Protein AF-A0AAW5U3N5-F1 (afdb_monomer_lite)

Secondary structure (DSSP, 8-state):
-PPP-PPPPPP-HHHHHHHHHHHHHHHT--HHHHHHHHHHHHHHHHHHHHHHHH--

pLDDT: mean 86.12, std 9.14, range [55.69, 94.56]

Foldseek 3Di:
DDDPDDPDDDDDDPRVVVVVVVVVVVVPDDPVNVVVVVVVVVVVVVVVVVVVVVVD

Organism: NCBI:txid165179

Radius of gyration: 17.52 Å; chains: 1; bounding box: 42×32×34 Å

Structure (mmCIF, N/CA/C/O backbone):
data_AF-A0AAW5U3N5-F1
#
_entry.id   AF-A0AAW5U3N5-F1
#
loop_
_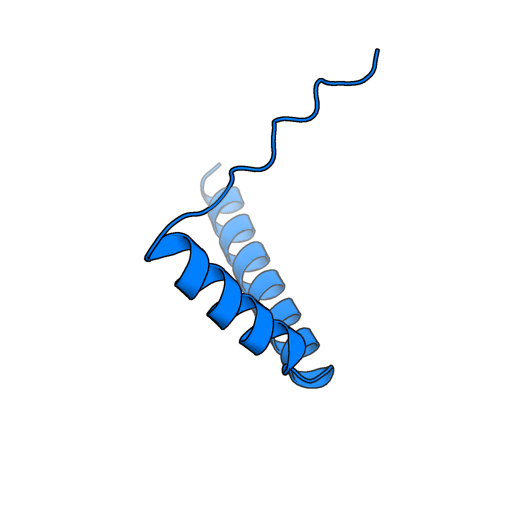atom_site.group_PDB
_atom_site.id
_atom_site.type_symbol
_atom_site.label_atom_id
_atom_site.label_alt_id
_atom_site.label_comp_id
_atom_site.label_asym_id
_atom_site.label_entity_id
_atom_site.label_seq_id
_atom_site.pdbx_PDB_ins_code
_atom_site.Cartn_x
_atom_site.Cartn_y
_atom_site.Cartn_z
_atom_site.occupancy
_atom_site.B_iso_or_equiv
_atom_site.auth_seq_id
_atom_site.auth_comp_id
_atom_site.auth_asym_id
_atom_site.auth_atom_id
_atom_site.pdbx_PDB_model_num
ATOM 1 N N . MET A 1 1 ? -6.448 24.667 -20.327 1.00 66.12 1 MET A N 1
ATOM 2 C CA . MET A 1 1 ? -7.511 23.644 -20.439 1.00 66.12 1 MET A CA 1
ATOM 3 C C . MET A 1 1 ? -7.317 22.649 -19.307 1.00 66.12 1 MET A C 1
ATOM 5 O O . MET A 1 1 ? -6.200 22.165 -19.155 1.00 66.12 1 MET A O 1
ATOM 9 N N . ALA A 1 2 ? -8.329 22.406 -18.469 1.00 76.75 2 ALA A N 1
ATOM 10 C CA . ALA A 1 2 ? -8.226 21.373 -17.439 1.00 76.75 2 ALA A CA 1
ATOM 11 C C . ALA A 1 2 ? -8.084 20.009 -18.127 1.00 76.75 2 ALA A C 1
ATOM 13 O O . ALA A 1 2 ? -8.822 19.712 -19.067 1.00 76.75 2 ALA A O 1
ATOM 14 N N . ARG A 1 3 ? -7.105 19.201 -17.707 1.00 74.25 3 ARG A N 1
ATOM 15 C CA . ARG A 1 3 ? -7.016 17.814 -18.175 1.00 74.25 3 ARG A CA 1
ATOM 16 C C . ARG A 1 3 ? -8.275 17.080 -17.691 1.00 74.25 3 ARG A C 1
ATOM 18 O O . ARG A 1 3 ? -8.636 17.288 -16.531 1.00 74.25 3 ARG A O 1
ATOM 25 N N . PRO A 1 4 ? -8.930 16.244 -18.517 1.00 76.88 4 PRO A N 1
ATOM 26 C CA . PRO A 1 4 ? -10.041 15.426 -18.049 1.00 76.88 4 PRO A CA 1
ATOM 27 C C . PRO A 1 4 ? -9.570 14.593 -16.859 1.00 76.88 4 PRO A C 1
ATOM 29 O O . PRO A 1 4 ? -8.578 13.864 -16.958 1.00 76.88 4 PRO A O 1
ATOM 32 N N . ILE A 1 5 ? -10.240 14.741 -15.719 1.00 73.12 5 ILE A N 1
ATOM 33 C CA . ILE A 1 5 ? -9.994 13.887 -14.563 1.00 73.12 5 ILE A CA 1
ATOM 34 C C . ILE A 1 5 ? -10.515 12.512 -14.977 1.00 73.12 5 ILE A C 1
ATOM 36 O O . ILE A 1 5 ? -11.707 12.362 -15.234 1.00 73.12 5 ILE A O 1
ATOM 40 N N . LYS A 1 6 ? -9.620 11.526 -15.122 1.00 73.62 6 LYS A N 1
ATOM 41 C CA . LYS A 1 6 ? -10.041 10.129 -15.295 1.00 73.62 6 LYS A CA 1
ATOM 42 C C . LYS A 1 6 ? -10.962 9.786 -14.130 1.00 73.62 6 LYS A C 1
ATOM 44 O O . LYS A 1 6 ? -10.585 10.030 -12.984 1.00 73.62 6 LYS A O 1
ATOM 49 N N . GLU A 1 7 ? -12.137 9.242 -14.428 1.00 77.44 7 GLU A N 1
ATOM 50 C CA . GLU A 1 7 ? -13.067 8.799 -13.395 1.00 77.44 7 GLU A CA 1
ATOM 51 C C . GLU A 1 7 ? -12.346 7.844 -12.443 1.00 77.44 7 GLU A C 1
ATOM 53 O O . GLU A 1 7 ? -11.631 6.930 -12.872 1.00 77.44 7 GLU A O 1
ATOM 58 N N . THR A 1 8 ? -12.485 8.089 -11.141 1.00 78.56 8 THR A N 1
ATOM 59 C CA . THR A 1 8 ? -11.975 7.162 -10.136 1.00 78.56 8 THR A CA 1
ATOM 60 C C . THR A 1 8 ? -12.741 5.852 -10.280 1.00 78.56 8 THR A C 1
ATOM 62 O O . THR A 1 8 ? -13.971 5.870 -10.188 1.00 78.56 8 THR A O 1
ATOM 65 N N . PRO A 1 9 ? -12.056 4.723 -10.514 1.00 81.19 9 PRO A N 1
ATOM 66 C CA . PRO A 1 9 ? -12.734 3.456 -10.721 1.00 81.19 9 PRO A CA 1
ATOM 67 C C . PRO A 1 9 ? -13.502 3.065 -9.456 1.00 81.19 9 PRO A C 1
ATOM 69 O O . PRO A 1 9 ? -12.923 2.992 -8.372 1.00 81.19 9 PRO A O 1
ATOM 72 N N . ILE A 1 10 ? -14.800 2.792 -9.600 1.00 84.38 10 ILE A N 1
ATOM 73 C CA . ILE A 1 10 ? -15.607 2.234 -8.513 1.00 84.38 10 ILE A CA 1
ATOM 74 C C . ILE A 1 10 ? -15.201 0.769 -8.349 1.00 84.38 10 ILE A C 1
ATOM 76 O O . ILE A 1 10 ? -15.311 -0.031 -9.281 1.00 84.38 10 ILE A O 1
ATOM 80 N N . LEU A 1 11 ? -14.684 0.427 -7.171 1.00 89.19 11 LEU A N 1
ATOM 81 C CA . LEU A 1 11 ? -14.279 -0.937 -6.852 1.00 89.19 11 LEU A CA 1
ATOM 82 C C . LEU A 1 11 ? -15.497 -1.750 -6.406 1.00 89.19 11 LEU A C 1
ATOM 84 O O . LEU A 1 11 ? -16.332 -1.266 -5.648 1.00 89.19 11 LEU A O 1
ATOM 88 N N . TYR A 1 12 ? -15.562 -3.014 -6.825 1.00 92.31 12 TYR A N 1
ATOM 89 C CA . TYR A 1 12 ? -16.641 -3.931 -6.453 1.00 92.31 12 TYR A CA 1
ATOM 90 C C . TYR A 1 12 ? -16.101 -5.252 -5.894 1.00 92.31 12 TYR A C 1
ATOM 92 O O . TYR A 1 12 ? -14.974 -5.675 -6.180 1.00 92.31 12 TYR A O 1
ATOM 100 N N . GLY A 1 13 ? -16.932 -5.929 -5.098 1.00 93.69 13 GLY A N 1
ATOM 101 C CA . GLY A 1 13 ? -16.681 -7.284 -4.609 1.00 93.69 13 GLY A CA 1
ATOM 102 C C . GLY A 1 13 ? -15.349 -7.42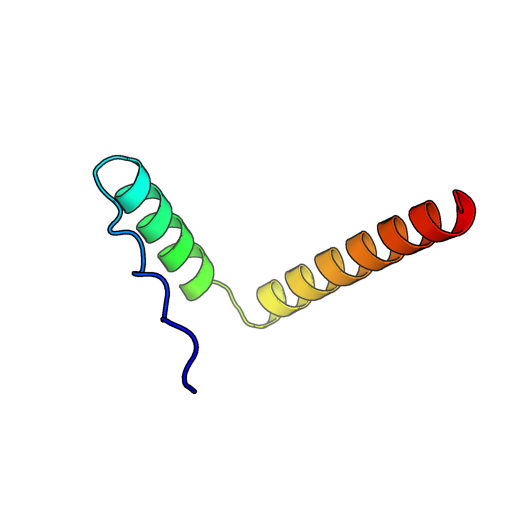7 -3.868 1.00 93.69 13 GLY A C 1
ATOM 103 O O . GLY A 1 13 ? -15.076 -6.722 -2.900 1.00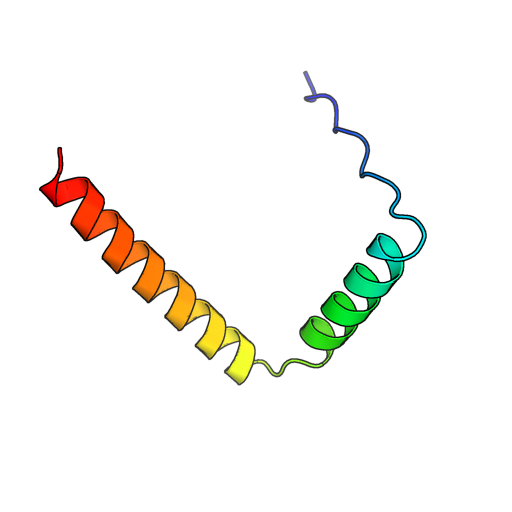 93.69 13 GLY A O 1
ATOM 104 N N . LYS A 1 14 ? -14.503 -8.361 -4.321 1.00 92.81 14 LYS A N 1
ATOM 105 C CA . LYS A 1 14 ? -13.210 -8.663 -3.679 1.00 92.81 14 LYS A CA 1
ATOM 106 C C . LYS A 1 14 ? -12.213 -7.501 -3.746 1.00 92.81 14 LYS A C 1
ATOM 108 O O . LYS A 1 14 ? -11.383 -7.382 -2.853 1.00 92.81 14 LYS A O 1
ATOM 113 N N . ALA A 1 15 ? -12.273 -6.675 -4.791 1.00 90.69 15 ALA A N 1
ATOM 114 C CA . ALA A 1 15 ? -11.363 -5.542 -4.942 1.00 90.69 15 ALA A CA 1
ATOM 115 C C . ALA A 1 15 ? -11.694 -4.422 -3.947 1.00 90.69 15 ALA A C 1
ATOM 117 O O . ALA A 1 15 ? -10.783 -3.871 -3.339 1.00 90.69 15 ALA A O 1
ATOM 118 N N . ALA A 1 16 ? -12.987 -4.154 -3.731 1.00 93.00 16 ALA A N 1
ATOM 119 C CA . ALA A 1 16 ? -13.443 -3.189 -2.732 1.00 93.00 16 ALA A CA 1
ATOM 120 C C . ALA A 1 16 ? -12.997 -3.588 -1.317 1.00 93.00 16 ALA A C 1
ATOM 122 O O . ALA A 1 16 ? -12.391 -2.786 -0.618 1.00 93.00 16 ALA A O 1
ATOM 123 N N . ARG A 1 17 ? -13.184 -4.862 -0.944 1.00 94.19 17 ARG A N 1
ATOM 124 C CA . ARG A 1 17 ? -12.778 -5.375 0.378 1.00 94.19 17 ARG A CA 1
ATOM 125 C C . ARG A 1 17 ? -11.281 -5.221 0.644 1.00 94.19 17 ARG A C 1
ATOM 127 O O . ARG A 1 17 ? -10.893 -4.715 1.685 1.00 94.19 17 ARG A O 1
ATOM 134 N N . LYS A 1 18 ? -10.439 -5.594 -0.325 1.00 94.25 18 LYS A N 1
ATOM 135 C CA . LYS A 1 18 ? -8.980 -5.425 -0.207 1.00 94.25 18 LYS A CA 1
ATOM 136 C C . LYS A 1 18 ? -8.577 -3.963 -0.040 1.00 94.25 18 LYS A C 1
ATOM 138 O O . LYS A 1 18 ? -7.632 -3.666 0.679 1.00 94.25 18 LYS A O 1
ATOM 143 N N . PHE A 1 19 ? -9.264 -3.062 -0.736 1.00 92.44 19 PHE A N 1
ATOM 144 C CA . PHE A 1 19 ? -8.992 -1.637 -0.629 1.00 92.44 19 PHE A CA 1
ATOM 145 C C . PHE A 1 19 ? -9.339 -1.103 0.765 1.00 92.44 19 PHE A C 1
ATOM 147 O O . PHE A 1 19 ? -8.525 -0.400 1.355 1.00 92.44 19 PHE A O 1
ATOM 154 N N . GLU A 1 20 ? -10.490 -1.491 1.320 1.00 92.94 20 GLU A N 1
ATOM 155 C CA . GLU A 1 20 ? -10.879 -1.144 2.693 1.00 92.94 20 GLU A CA 1
ATOM 156 C C . GLU A 1 20 ? -9.896 -1.701 3.736 1.00 92.94 20 GLU A C 1
ATOM 158 O O . GLU A 1 20 ? -9.476 -0.974 4.635 1.00 92.94 20 GLU A O 1
ATOM 163 N N . GLU A 1 21 ? -9.472 -2.960 3.593 1.00 94.56 21 GLU A N 1
ATOM 164 C CA . GLU A 1 21 ? -8.484 -3.593 4.480 1.00 94.56 21 GLU A CA 1
ATOM 165 C C . GLU A 1 21 ? -7.134 -2.851 4.461 1.00 94.56 21 GLU A C 1
ATOM 167 O O . GLU A 1 21 ? -6.561 -2.554 5.513 1.00 94.56 21 GLU A O 1
ATOM 172 N N . GLU A 1 22 ? -6.630 -2.500 3.274 1.00 92.44 22 GLU A N 1
ATOM 173 C CA . GLU A 1 22 ? -5.383 -1.737 3.141 1.00 92.44 22 GLU A CA 1
ATOM 174 C C . GLU A 1 22 ? -5.530 -0.296 3.651 1.00 92.44 22 GLU A C 1
ATOM 176 O O . GLU A 1 22 ? -4.602 0.227 4.272 1.00 92.44 22 GLU A O 1
ATOM 181 N N . MET A 1 23 ? -6.691 0.341 3.463 1.00 91.75 23 MET A N 1
ATOM 182 C CA . MET A 1 23 ? -6.968 1.657 4.047 1.00 91.75 23 MET A CA 1
ATOM 183 C C . MET A 1 23 ? -6.873 1.620 5.571 1.00 91.75 23 MET A C 1
ATOM 185 O O . MET A 1 23 ? -6.119 2.401 6.152 1.00 91.75 23 MET A O 1
ATOM 189 N N . GLN A 1 24 ? -7.563 0.674 6.214 1.00 93.31 24 GLN A N 1
ATOM 190 C CA . GLN A 1 24 ? -7.527 0.521 7.670 1.00 93.31 24 GLN A CA 1
ATOM 191 C C . GLN A 1 24 ? -6.106 0.252 8.170 1.00 93.31 24 GLN A C 1
ATOM 193 O O . GLN A 1 24 ? -5.662 0.828 9.164 1.00 93.31 24 GLN A O 1
ATOM 198 N N . ARG A 1 25 ? -5.345 -0.585 7.458 1.00 92.62 25 ARG A N 1
ATOM 199 C CA . ARG A 1 25 ? -3.942 -0.858 7.783 1.00 92.62 25 ARG A CA 1
ATOM 200 C C . ARG A 1 25 ? -3.075 0.403 7.737 1.00 92.62 25 ARG A C 1
ATOM 202 O O . ARG A 1 25 ? -2.220 0.587 8.602 1.00 92.62 25 ARG A O 1
ATOM 209 N N . VAL A 1 26 ? -3.266 1.261 6.735 1.00 88.88 26 VAL A N 1
ATOM 210 C CA . VAL A 1 26 ? -2.515 2.518 6.590 1.00 88.88 26 VAL A CA 1
ATOM 211 C C . VAL A 1 26 ? -2.934 3.548 7.640 1.00 88.88 26 VAL A C 1
ATOM 213 O O . VAL A 1 26 ? -2.067 4.242 8.184 1.00 88.88 26 VAL A O 1
ATOM 216 N N . GLU A 1 27 ? -4.227 3.647 7.949 1.00 88.50 27 GLU A N 1
ATOM 217 C CA . GLU A 1 27 ? -4.761 4.540 8.985 1.00 88.50 27 GLU A CA 1
ATOM 218 C C . GLU A 1 27 ? -4.236 4.179 10.374 1.00 88.50 27 GLU A C 1
ATOM 220 O O . GLU A 1 27 ? -3.765 5.065 11.088 1.00 88.50 27 GLU A O 1
ATOM 225 N N . ASN A 1 28 ? -4.199 2.885 10.700 1.00 91.00 28 ASN A N 1
ATOM 226 C CA . ASN A 1 28 ? -3.697 2.370 11.976 1.00 91.00 28 ASN A CA 1
ATOM 227 C C . ASN A 1 28 ? -2.168 2.463 12.131 1.00 91.00 28 ASN A C 1
ATOM 229 O O . ASN A 1 28 ? -1.638 2.204 13.210 1.00 91.00 28 ASN A O 1
ATOM 233 N N . MET A 1 29 ? -1.439 2.822 11.071 1.00 91.06 29 MET A N 1
ATOM 234 C CA . MET A 1 29 ? 0.020 2.876 11.089 1.00 91.06 29 MET A CA 1
ATOM 235 C C . MET A 1 29 ? 0.537 4.097 11.852 1.00 91.06 29 MET A C 1
ATOM 237 O O . MET A 1 29 ? 0.153 5.242 11.588 1.00 91.06 29 MET A O 1
ATOM 241 N N . THR A 1 30 ? 1.495 3.866 12.743 1.00 92.50 30 THR A N 1
ATOM 242 C CA . THR A 1 30 ? 2.124 4.930 13.527 1.00 92.50 30 THR A CA 1
ATOM 243 C C . THR A 1 30 ? 3.051 5.799 12.672 1.00 92.50 30 THR A C 1
ATOM 245 O O . THR A 1 30 ? 3.509 5.433 11.583 1.00 92.50 30 THR A O 1
ATOM 248 N N . ARG A 1 31 ? 3.380 6.994 13.176 1.00 89.75 31 ARG A N 1
ATOM 249 C CA . ARG A 1 31 ? 4.277 7.931 12.478 1.00 89.75 31 ARG A CA 1
ATOM 250 C C . ARG A 1 31 ? 5.679 7.349 12.259 1.00 89.75 31 ARG A C 1
ATOM 252 O O . ARG A 1 31 ? 6.313 7.652 11.247 1.00 89.75 31 ARG A O 1
ATOM 259 N N . GLU A 1 32 ? 6.157 6.531 13.190 1.00 90.44 32 GLU A N 1
ATOM 260 C CA . GLU A 1 32 ? 7.476 5.897 13.123 1.00 90.44 32 GLU A CA 1
ATOM 261 C C . GLU A 1 32 ? 7.524 4.807 12.052 1.00 90.44 32 GLU A C 1
ATOM 263 O O . GLU A 1 32 ? 8.424 4.812 11.211 1.00 90.44 32 GLU A O 1
ATOM 268 N N . GLU A 1 33 ? 6.505 3.949 12.002 1.00 90.12 33 GLU A N 1
ATOM 269 C CA . GLU A 1 33 ? 6.359 2.923 10.966 1.00 90.12 33 GLU A CA 1
ATOM 270 C C . GLU A 1 33 ? 6.243 3.541 9.570 1.00 90.12 33 GLU A C 1
ATOM 272 O O . GLU A 1 33 ? 6.914 3.099 8.635 1.00 90.12 33 GLU A O 1
ATOM 277 N N . ARG A 1 34 ? 5.480 4.635 9.424 1.00 90.19 34 ARG A N 1
ATOM 278 C CA . ARG A 1 34 ? 5.411 5.388 8.159 1.00 90.19 34 ARG A CA 1
ATOM 279 C C . ARG A 1 34 ? 6.784 5.909 7.733 1.00 90.19 34 ARG A C 1
ATOM 281 O O . ARG A 1 34 ? 7.143 5.818 6.557 1.00 90.19 34 ARG A O 1
ATOM 288 N N . LYS A 1 35 ? 7.579 6.428 8.675 1.00 92.19 35 LYS A N 1
ATOM 289 C CA . LYS A 1 35 ? 8.940 6.917 8.403 1.00 92.19 35 LYS A CA 1
ATOM 290 C C . LYS A 1 35 ? 9.880 5.775 8.006 1.00 92.19 35 LYS A C 1
ATOM 292 O O . LYS A 1 35 ? 10.678 5.951 7.087 1.00 92.19 35 LYS A O 1
ATOM 297 N N . ALA A 1 36 ? 9.776 4.618 8.657 1.00 92.75 36 ALA A N 1
ATOM 298 C CA . ALA A 1 36 ? 10.547 3.427 8.307 1.00 92.75 36 ALA A CA 1
ATOM 299 C C . ALA A 1 36 ? 10.192 2.914 6.902 1.00 92.75 36 ALA A C 1
ATOM 301 O O . ALA A 1 36 ? 11.088 2.632 6.108 1.00 92.75 36 ALA A O 1
ATOM 302 N N . ASN A 1 37 ? 8.902 2.871 6.557 1.00 91.56 37 ASN A N 1
ATOM 303 C CA . ASN A 1 37 ? 8.447 2.484 5.221 1.00 91.56 37 ASN A CA 1
ATOM 304 C C . ASN A 1 37 ? 8.963 3.444 4.142 1.00 91.56 37 ASN A C 1
ATOM 306 O O . ASN A 1 37 ? 9.453 2.991 3.110 1.00 91.56 37 ASN A O 1
ATOM 310 N N . ARG A 1 38 ? 8.946 4.759 4.400 1.00 89.50 38 ARG A N 1
ATOM 311 C CA . ARG A 1 38 ? 9.508 5.757 3.477 1.00 89.50 38 ARG A CA 1
ATOM 312 C C . ARG A 1 38 ? 10.999 5.531 3.217 1.00 89.50 38 ARG A C 1
ATOM 314 O O . ARG A 1 38 ? 11.405 5.539 2.061 1.00 89.50 38 ARG A O 1
ATOM 321 N N . LYS A 1 39 ? 11.792 5.273 4.264 1.00 93.12 39 LYS A N 1
ATOM 322 C CA . LYS A 1 39 ? 13.229 4.977 4.121 1.00 93.12 39 LYS A CA 1
ATOM 323 C C . LYS A 1 39 ? 13.483 3.740 3.260 1.00 93.12 39 LYS A C 1
ATOM 325 O O . LYS A 1 39 ? 14.293 3.804 2.345 1.00 93.12 39 LYS A O 1
ATOM 330 N N . LYS A 1 40 ? 12.739 2.650 3.489 1.00 94.06 40 LYS A N 1
ATOM 331 C CA . LYS A 1 40 ? 12.852 1.423 2.679 1.00 94.06 40 LYS A CA 1
ATOM 332 C C . LYS A 1 40 ? 12.593 1.687 1.193 1.00 94.06 40 LYS A C 1
ATOM 334 O O . LYS A 1 40 ? 13.303 1.162 0.340 1.00 94.06 40 LYS A O 1
ATOM 339 N N . VAL A 1 41 ? 11.585 2.505 0.881 1.00 92.44 41 VAL A N 1
ATOM 340 C CA . VAL A 1 41 ? 11.270 2.886 -0.506 1.00 92.44 41 VAL A CA 1
ATOM 341 C C . VAL A 1 41 ? 12.389 3.735 -1.109 1.00 92.44 41 VAL A C 1
ATOM 343 O O . VAL A 1 41 ? 12.819 3.462 -2.225 1.00 92.44 41 VAL A O 1
ATOM 346 N N . GLU A 1 42 ? 12.895 4.729 -0.377 1.00 90.62 42 GLU A N 1
ATOM 347 C CA . GLU A 1 42 ? 14.009 5.576 -0.825 1.00 90.62 42 GLU A CA 1
ATOM 348 C C . GLU A 1 42 ? 15.274 4.753 -1.111 1.00 90.62 42 GLU A C 1
ATOM 350 O O . GLU A 1 42 ? 15.900 4.922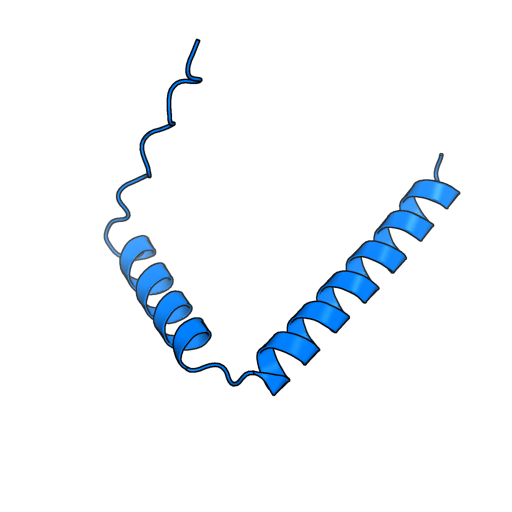 -2.159 1.00 90.62 42 GLU A O 1
ATOM 355 N N . GLU A 1 43 ? 15.618 3.820 -0.224 1.00 91.81 43 GLU A N 1
ATOM 356 C CA . GLU A 1 43 ? 16.743 2.898 -0.391 1.00 91.81 43 GLU A CA 1
ATOM 357 C C . GLU A 1 43 ? 16.563 2.019 -1.634 1.00 91.81 43 GLU A C 1
ATOM 359 O O . GLU A 1 43 ? 17.465 1.964 -2.474 1.00 91.81 43 GLU A O 1
ATOM 364 N N . GLY A 1 44 ? 15.384 1.413 -1.810 1.00 90.94 44 GLY A N 1
ATOM 365 C CA . GLY A 1 44 ? 15.061 0.593 -2.979 1.00 90.94 44 GLY A CA 1
ATOM 366 C C . GLY A 1 44 ? 15.116 1.375 -4.293 1.00 90.94 44 GLY A C 1
ATOM 367 O O . GLY A 1 44 ? 15.740 0.925 -5.255 1.00 90.94 44 GLY A O 1
ATOM 368 N N . CYS A 1 45 ? 14.547 2.584 -4.331 1.00 87.19 45 CYS A N 1
ATOM 369 C CA . CYS A 1 45 ? 14.639 3.472 -5.489 1.00 87.19 45 CYS A CA 1
ATOM 370 C C . CYS A 1 45 ? 16.089 3.874 -5.777 1.00 87.19 45 CYS A C 1
ATOM 372 O O . CYS A 1 45 ? 16.505 3.868 -6.933 1.00 87.19 45 CYS A O 1
ATOM 374 N N . SER A 1 46 ? 16.880 4.189 -4.748 1.00 86.19 46 SER A N 1
ATOM 375 C CA . SER A 1 46 ? 18.291 4.544 -4.921 1.00 86.19 46 SER A CA 1
ATOM 376 C C . SER A 1 46 ? 19.115 3.379 -5.476 1.00 86.19 46 SER A C 1
ATOM 378 O O . SER A 1 46 ? 19.966 3.588 -6.339 1.00 86.19 46 SER A O 1
ATOM 380 N N . ALA A 1 47 ? 18.841 2.151 -5.024 1.00 88.19 47 ALA A N 1
ATOM 381 C CA . ALA A 1 47 ? 19.489 0.944 -5.516 1.00 88.19 47 ALA A CA 1
ATOM 382 C C . ALA A 1 47 ? 19.110 0.691 -6.977 1.00 88.19 47 ALA A C 1
ATOM 384 O O . ALA A 1 47 ? 19.996 0.537 -7.814 1.00 88.19 47 ALA A O 1
ATOM 385 N N . PHE A 1 48 ? 17.814 0.763 -7.297 1.00 88.94 48 PHE A N 1
ATOM 386 C CA . PHE A 1 48 ? 17.310 0.594 -8.656 1.00 88.94 48 PHE A CA 1
ATOM 387 C C . PHE A 1 48 ? 17.913 1.618 -9.628 1.00 88.94 48 PHE A C 1
ATOM 389 O O . PHE A 1 48 ? 18.417 1.247 -10.687 1.00 88.94 48 PHE A O 1
ATOM 396 N N . LEU A 1 49 ? 17.937 2.899 -9.249 1.00 83.38 49 LEU A N 1
ATOM 397 C CA . LEU A 1 49 ? 18.520 3.965 -10.064 1.00 83.38 49 LEU A CA 1
ATOM 398 C C . LEU A 1 49 ? 20.026 3.778 -10.281 1.00 83.38 49 LEU A C 1
ATOM 400 O O . LEU A 1 49 ? 20.513 4.059 -11.375 1.00 83.38 49 LEU A O 1
ATOM 404 N N . LYS A 1 50 ? 20.767 3.277 -9.283 1.00 85.00 50 LYS A N 1
ATOM 405 C CA . LYS A 1 50 ? 22.185 2.920 -9.456 1.00 85.00 50 LYS A CA 1
ATOM 406 C C . LYS A 1 50 ? 22.352 1.811 -10.492 1.00 85.00 50 LYS A C 1
ATOM 408 O O . LYS A 1 50 ? 23.197 1.952 -11.365 1.00 85.00 50 LYS A O 1
ATOM 413 N N . THR A 1 51 ? 21.532 0.761 -10.444 1.00 82.00 51 THR A N 1
ATOM 414 C CA . THR A 1 51 ? 21.545 -0.299 -11.468 1.00 82.00 51 THR A CA 1
ATOM 415 C C . THR A 1 51 ? 21.229 0.238 -12.858 1.00 82.00 51 THR A C 1
ATOM 417 O O . THR A 1 51 ? 21.983 -0.024 -13.785 1.00 82.00 51 THR A O 1
ATOM 420 N N . VAL A 1 52 ? 20.176 1.048 -13.011 1.00 82.69 52 VAL A N 1
ATOM 421 C CA . VAL A 1 52 ? 19.818 1.634 -14.315 1.00 82.69 52 VAL A CA 1
ATOM 422 C C . VAL A 1 52 ? 20.946 2.514 -14.855 1.00 82.69 52 VAL A C 1
ATOM 424 O O . VAL A 1 52 ? 21.250 2.448 -16.038 1.00 82.69 52 VAL A O 1
ATOM 427 N N . LYS A 1 53 ? 21.615 3.288 -13.993 1.00 72.88 53 LYS A N 1
ATOM 428 C CA . LYS A 1 53 ? 22.741 4.148 -14.379 1.00 72.88 53 LYS A CA 1
ATOM 429 C C . LYS A 1 53 ? 24.006 3.377 -1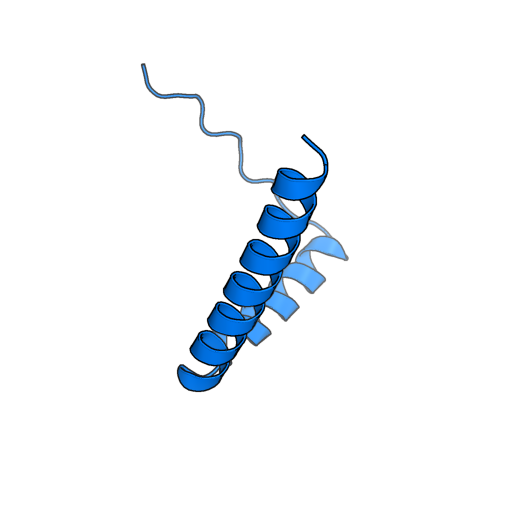4.779 1.00 72.88 53 LYS A C 1
ATOM 431 O O . LYS A 1 53 ? 24.816 3.919 -15.511 1.00 72.88 53 LYS A O 1
ATOM 436 N N . VAL A 1 54 ? 24.204 2.158 -14.278 1.00 70.44 54 VAL A N 1
ATOM 437 C CA . VAL A 1 54 ? 25.328 1.290 -14.681 1.00 70.44 54 VAL A CA 1
ATOM 438 C C . VAL A 1 54 ? 25.045 0.593 -16.017 1.00 70.44 54 VAL A C 1
ATOM 440 O O . VAL A 1 54 ? 25.975 0.228 -16.727 1.00 70.44 54 VAL A O 1
ATOM 443 N N . CYS A 1 55 ? 23.771 0.400 -1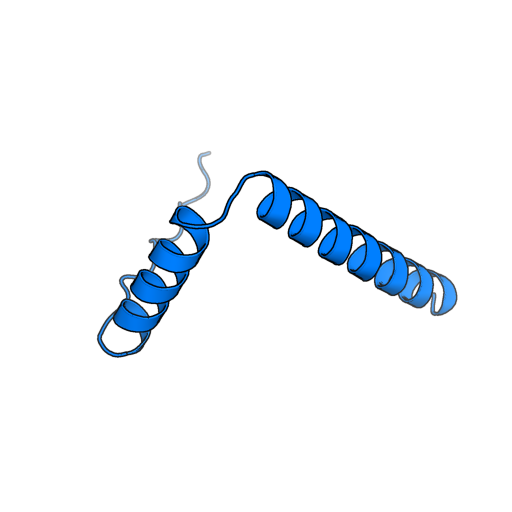6.360 1.00 55.69 55 CYS A N 1
ATOM 444 C CA . CYS A 1 55 ? 23.347 -0.303 -17.569 1.00 55.69 55 CYS A CA 1
ATOM 445 C C . CYS A 1 55 ? 23.128 0.599 -18.801 1.00 55.69 55 CYS A C 1
ATOM 447 O O . CYS A 1 55 ? 22.822 0.060 -19.863 1.00 55.69 55 CYS A O 1
ATOM 449 N N . ILE A 1 56 ? 23.250 1.926 -18.669 1.00 56.19 56 ILE A N 1
ATOM 450 C CA . ILE A 1 56 ? 23.149 2.924 -19.755 1.00 56.19 56 ILE A CA 1
ATOM 451 C C . ILE A 1 56 ? 24.522 3.555 -19.961 1.00 56.19 56 ILE A C 1
ATOM 453 O O . ILE A 1 56 ? 24.928 3.688 -21.134 1.00 56.19 56 ILE A O 1
#

Sequence (56 aa):
MARPIKETPILYGKAARKFEEEMQRVENMTREERKANRKKVEEGCSAFLKTVKVCI